Protein AF-A0A9W6DT93-F1 (afdb_monomer)

Foldseek 3Di:
DDPVVVVVLVVVLQVVLLVVQLVCCVVVVDGDDLVVSLVSNLVSVVVSVVVVLVVQVVCCVVPPDPVDDPDDFDDQPPVCPVQLVVLVSLLSSLVSNVVCVVPVPPDRSVRDPPVCVVVVVVVVVVVLCVLCVVVVVCCVPPPVNVVQAVQLVVGDRHRPSSVSVTHPVVSVSSSD

Radius of gyration: 18.71 Å; Cα contacts (8 Å, |Δi|>4): 116; chains: 1; bounding box: 47×32×55 Å

pLDDT: mean 91.04, std 5.12, range [65.06, 97.69]

Sequence (176 aa):
MPQWALNIWVLFYASIPLAINQAYISYMGHNLGPFALFNLYFFSFNATIIYQIHILRRLGHTYGFLDGDQHERDGIPDVGVRKVTASLYKTTGSRLVMAIYLSYYNQEPMAMNWTWLPLMIGLYGIVLDFWFYWYHRIMHDVSFLWKYHRTHHLTKHPNPLLAAYADHEQEFFDMV

Organism: NCBI:txid319629

Structure (mmCIF, N/CA/C/O backbone):
data_AF-A0A9W6DT93-F1
#
_entry.id   AF-A0A9W6DT93-F1
#
loop_
_atom_site.group_PDB
_atom_site.id
_atom_site.type_symbol
_atom_site.label_atom_id
_atom_site.label_alt_id
_atom_site.label_comp_id
_atom_site.label_asym_id
_atom_site.label_entity_id
_atom_site.label_seq_id
_atom_site.pdbx_PDB_ins_code
_atom_site.Cartn_x
_atom_site.Cartn_y
_atom_site.Cartn_z
_atom_site.occupancy
_atom_site.B_iso_or_equiv
_atom_site.auth_seq_id
_atom_site.auth_comp_id
_atom_site.auth_asym_id
_atom_site.auth_atom_id
_atom_site.pdbx_PDB_model_num
ATOM 1 N N . MET A 1 1 ? 14.644 -12.735 3.016 1.00 65.06 1 MET A N 1
ATOM 2 C CA . MET A 1 1 ? 13.890 -12.634 4.287 1.00 65.06 1 MET A CA 1
ATOM 3 C C . MET A 1 1 ? 12.694 -13.565 4.218 1.00 65.06 1 MET A C 1
ATOM 5 O O . MET A 1 1 ? 12.124 -13.668 3.139 1.00 65.06 1 MET A O 1
ATOM 9 N N . PRO A 1 2 ? 12.326 -14.261 5.302 1.00 86.31 2 PRO A N 1
ATOM 10 C CA . PRO A 1 2 ? 11.171 -15.149 5.276 1.00 86.31 2 PRO A CA 1
ATOM 11 C C . PRO A 1 2 ? 9.855 -14.350 5.292 1.00 86.31 2 PRO A C 1
ATOM 13 O O . PRO A 1 2 ? 9.761 -13.318 5.957 1.00 86.31 2 PRO A O 1
ATOM 16 N N . GLN A 1 3 ? 8.829 -14.841 4.588 1.00 85.44 3 GLN A N 1
ATOM 17 C CA . GLN A 1 3 ? 7.543 -14.147 4.399 1.00 85.44 3 GLN A CA 1
ATOM 18 C C . GLN A 1 3 ? 6.849 -13.773 5.719 1.00 85.44 3 GLN A C 1
ATOM 20 O O . GLN A 1 3 ? 6.254 -12.704 5.839 1.00 85.44 3 GLN A O 1
ATOM 25 N N . TRP A 1 4 ? 6.953 -14.627 6.739 1.00 88.50 4 TRP A N 1
ATOM 26 C CA . TRP A 1 4 ? 6.319 -14.390 8.037 1.00 88.50 4 TRP A CA 1
ATOM 27 C C . TRP A 1 4 ? 6.846 -13.123 8.729 1.00 88.50 4 TRP A C 1
ATOM 29 O O . TRP A 1 4 ? 6.069 -12.415 9.364 1.00 88.50 4 TRP A O 1
ATOM 39 N N . ALA A 1 5 ? 8.131 -12.787 8.560 1.00 90.62 5 ALA A N 1
ATOM 40 C CA . ALA A 1 5 ? 8.719 -11.587 9.154 1.00 90.62 5 ALA A CA 1
ATOM 41 C C . ALA A 1 5 ? 8.150 -10.304 8.521 1.00 90.62 5 ALA A C 1
ATOM 43 O O . ALA A 1 5 ? 7.915 -9.320 9.221 1.00 90.62 5 ALA A O 1
ATOM 44 N N . LEU A 1 6 ? 7.867 -10.332 7.213 1.00 90.44 6 LEU A N 1
ATOM 45 C CA . LEU A 1 6 ? 7.206 -9.230 6.506 1.00 90.44 6 LEU A CA 1
ATOM 46 C C . LEU A 1 6 ? 5.762 -9.055 6.986 1.00 90.44 6 LEU A C 1
ATOM 48 O O . LEU A 1 6 ? 5.337 -7.937 7.262 1.00 90.44 6 LEU A O 1
ATOM 52 N N . ASN A 1 7 ? 5.031 -10.158 7.156 1.00 90.94 7 ASN A N 1
ATOM 53 C CA . ASN A 1 7 ? 3.655 -10.109 7.648 1.00 90.94 7 ASN A CA 1
ATOM 54 C C . ASN A 1 7 ? 3.583 -9.570 9.086 1.00 90.94 7 ASN A C 1
ATOM 56 O O . ASN A 1 7 ? 2.722 -8.745 9.374 1.00 90.94 7 ASN A O 1
ATOM 60 N N . ILE A 1 8 ? 4.506 -9.962 9.974 1.00 93.50 8 ILE A N 1
ATOM 61 C CA . ILE A 1 8 ? 4.588 -9.394 11.332 1.00 93.50 8 ILE A CA 1
ATOM 62 C C . ILE A 1 8 ? 4.840 -7.888 11.280 1.00 93.50 8 ILE A C 1
ATOM 64 O O . ILE A 1 8 ? 4.193 -7.143 12.011 1.00 93.50 8 ILE A O 1
ATOM 68 N N . TRP A 1 9 ? 5.743 -7.432 10.408 1.00 94.81 9 TRP A N 1
ATOM 69 C CA . TRP A 1 9 ? 6.012 -6.006 10.235 1.00 94.81 9 TRP A CA 1
ATOM 70 C C . TRP A 1 9 ? 4.740 -5.248 9.825 1.00 94.81 9 TRP A C 1
ATOM 72 O O . TRP A 1 9 ? 4.394 -4.247 10.450 1.00 94.81 9 TRP A O 1
ATOM 82 N N . VAL A 1 10 ? 3.995 -5.765 8.842 1.00 93.44 10 VAL A N 1
ATOM 83 C CA . VAL A 1 10 ? 2.728 -5.163 8.393 1.00 93.44 10 VAL A CA 1
ATOM 84 C C . VAL A 1 10 ? 1.701 -5.129 9.525 1.00 93.44 10 VAL A C 1
ATOM 86 O O . VAL A 1 10 ? 1.134 -4.073 9.798 1.00 93.44 10 VAL A O 1
ATOM 89 N N . LEU A 1 11 ? 1.488 -6.253 10.216 1.00 93.44 11 LEU A N 1
ATOM 90 C CA . LEU A 1 11 ? 0.520 -6.351 11.313 1.00 93.44 11 LEU A CA 1
ATOM 91 C C . LEU A 1 11 ? 0.872 -5.423 12.481 1.00 93.44 11 LEU A C 1
ATOM 93 O O . LEU A 1 11 ? -0.020 -4.799 13.054 1.00 93.44 11 LEU A O 1
ATOM 97 N N . PHE A 1 12 ? 2.160 -5.282 12.802 1.00 96.44 12 PHE A N 1
ATOM 98 C CA . PHE A 1 12 ? 2.619 -4.380 13.852 1.00 96.44 12 PHE A CA 1
ATOM 99 C C . PHE A 1 12 ? 2.230 -2.931 13.538 1.00 96.44 12 PHE A C 1
ATOM 101 O O . PHE A 1 12 ? 1.508 -2.308 14.315 1.00 96.44 12 PHE A O 1
ATOM 108 N N . TYR A 1 13 ? 2.627 -2.405 12.376 1.00 96.81 13 TYR A N 1
ATOM 109 C CA . TYR A 1 13 ? 2.320 -1.015 12.025 1.00 96.81 13 TYR A CA 1
ATOM 110 C C . TYR A 1 13 ? 0.828 -0.775 11.768 1.00 96.81 13 TYR A C 1
ATOM 112 O O . TYR A 1 13 ? 0.326 0.294 12.109 1.00 96.81 13 TYR A O 1
ATOM 120 N N . ALA A 1 14 ? 0.098 -1.766 11.246 1.00 94.19 14 ALA A N 1
ATOM 121 C CA . ALA A 1 14 ? -1.353 -1.682 11.085 1.00 94.19 14 ALA A CA 1
ATOM 122 C C . ALA A 1 14 ? -2.100 -1.631 12.432 1.00 94.19 14 ALA A C 1
ATOM 124 O O . ALA A 1 14 ? -3.159 -1.011 12.523 1.00 94.19 14 ALA A O 1
ATOM 125 N N . SER A 1 15 ? -1.549 -2.238 13.490 1.00 95.56 15 SER A N 1
ATOM 126 C CA . SER A 1 15 ? -2.177 -2.240 14.818 1.00 95.56 15 SER A CA 1
ATOM 127 C C . SER A 1 15 ? -2.089 -0.898 15.553 1.00 95.56 15 SER A C 1
ATOM 129 O O . SER A 1 15 ? -2.936 -0.617 16.396 1.00 95.56 15 SER A O 1
ATOM 131 N N . ILE A 1 16 ? -1.129 -0.033 15.207 1.00 97.62 16 ILE A N 1
ATOM 132 C CA . ILE A 1 16 ? -0.934 1.276 15.854 1.00 97.62 16 ILE A CA 1
ATOM 133 C C . ILE A 1 16 ? -2.180 2.178 15.740 1.00 97.62 16 ILE A C 1
ATOM 135 O O . ILE A 1 16 ? -2.716 2.563 16.782 1.00 97.62 16 ILE A O 1
ATOM 139 N N . PRO A 1 17 ? -2.698 2.518 14.538 1.00 96.81 17 PRO A N 1
ATOM 140 C CA . PRO A 1 17 ? -3.895 3.354 14.433 1.00 96.81 17 PRO A CA 1
ATOM 141 C C . PRO A 1 17 ? -5.150 2.671 14.993 1.00 96.81 17 PRO A C 1
ATOM 143 O O . PRO A 1 17 ? -6.024 3.357 15.519 1.00 96.81 17 PRO A O 1
ATOM 146 N N . LEU A 1 18 ? -5.232 1.332 14.947 1.00 95.12 18 LEU A N 1
ATOM 147 C CA . LEU A 1 18 ? -6.316 0.575 15.587 1.00 95.12 18 LEU A CA 1
ATOM 148 C C . LEU A 1 18 ? -6.303 0.760 17.110 1.00 95.12 18 LEU A C 1
ATOM 150 O O . LEU A 1 18 ? -7.346 1.033 17.699 1.00 95.12 18 LEU A O 1
ATOM 154 N N . ALA A 1 19 ? -5.129 0.654 17.736 1.00 97.00 19 ALA A N 1
ATOM 155 C CA . ALA A 1 19 ? -4.961 0.834 19.173 1.00 97.00 19 ALA A CA 1
ATOM 156 C C . ALA A 1 19 ? -5.256 2.276 19.608 1.00 97.00 19 ALA A C 1
ATOM 158 O O . ALA A 1 19 ? -5.929 2.477 20.615 1.00 97.00 19 ALA A O 1
ATOM 159 N N . ILE A 1 20 ? -4.813 3.275 18.834 1.00 97.69 20 ILE A N 1
ATOM 160 C CA . ILE A 1 20 ? -5.116 4.693 19.096 1.00 97.69 20 ILE A CA 1
ATOM 161 C C . ILE A 1 20 ? -6.626 4.944 19.026 1.00 97.69 20 ILE A C 1
ATOM 163 O O . ILE A 1 20 ? -7.190 5.543 19.940 1.00 97.69 20 ILE A O 1
ATOM 167 N N . ASN A 1 21 ? -7.286 4.462 17.969 1.00 96.25 21 ASN A N 1
ATOM 168 C CA . ASN A 1 21 ? -8.731 4.603 17.811 1.00 96.25 21 ASN A CA 1
ATOM 169 C C . ASN A 1 21 ? -9.492 3.918 18.961 1.00 96.25 21 ASN A C 1
ATOM 171 O O . ASN A 1 21 ? -10.365 4.516 19.583 1.00 96.25 21 ASN A O 1
ATOM 175 N N . GLN A 1 22 ? -9.107 2.689 19.312 1.00 96.31 22 GLN A N 1
ATOM 176 C CA . GLN A 1 22 ? -9.727 1.979 20.426 1.00 96.31 22 GLN A CA 1
ATOM 177 C C . GLN A 1 22 ? -9.521 2.696 21.763 1.00 96.31 22 GLN A C 1
ATOM 179 O O . GLN A 1 22 ? -10.457 2.796 22.548 1.00 96.31 22 GLN A O 1
ATOM 184 N N . ALA A 1 23 ? -8.315 3.197 22.034 1.00 97.06 23 ALA A N 1
ATOM 185 C CA . ALA A 1 23 ? -8.033 3.940 23.256 1.00 97.06 23 ALA A CA 1
ATOM 186 C C . ALA A 1 23 ? -8.899 5.205 23.354 1.00 97.06 23 ALA A C 1
ATOM 188 O O . ALA A 1 23 ? -9.406 5.513 24.432 1.00 97.06 23 ALA A O 1
ATOM 189 N N . TYR A 1 24 ? -9.118 5.896 22.230 1.00 97.00 24 TYR A N 1
ATOM 190 C CA . TYR A 1 24 ? -10.030 7.036 22.159 1.00 97.00 24 TYR A CA 1
ATOM 191 C C . TYR A 1 24 ? -11.466 6.634 22.507 1.00 97.00 24 TYR A C 1
ATOM 193 O O . TYR A 1 24 ? -12.069 7.259 23.376 1.00 97.00 24 TYR A O 1
ATOM 201 N N . ILE A 1 25 ? -11.991 5.571 21.887 1.00 95.56 25 ILE A N 1
ATOM 202 C CA . ILE A 1 25 ? -13.342 5.058 22.162 1.00 95.56 25 ILE A CA 1
ATOM 203 C C . ILE A 1 25 ? -13.494 4.691 23.639 1.00 95.56 25 ILE A C 1
ATOM 205 O O . ILE A 1 25 ? -14.438 5.132 24.289 1.00 95.56 25 ILE A O 1
ATOM 209 N N . SER A 1 26 ? -12.541 3.937 24.191 1.00 95.88 26 SER A N 1
ATOM 210 C CA . SER A 1 26 ? -12.570 3.509 25.592 1.00 95.88 26 SER A CA 1
ATOM 211 C C . SER A 1 26 ? -12.529 4.685 26.575 1.00 95.88 26 SER A C 1
ATOM 213 O O . SER A 1 26 ? -13.056 4.570 27.678 1.00 95.88 26 SER A O 1
ATOM 215 N N . TYR A 1 27 ? -11.904 5.804 26.196 1.00 97.19 27 TYR A N 1
ATOM 216 C CA . TYR A 1 27 ? -11.809 7.001 27.033 1.00 97.19 27 TYR A CA 1
ATOM 217 C C . TYR A 1 27 ? -13.018 7.938 26.887 1.00 97.19 27 TYR A C 1
ATOM 219 O O . TYR A 1 27 ? -13.509 8.458 27.885 1.00 97.19 27 TYR A O 1
ATOM 227 N N . MET A 1 28 ? -13.508 8.155 25.662 1.00 96.38 28 MET A N 1
ATOM 228 C CA . MET A 1 28 ? -14.585 9.114 25.368 1.00 96.38 28 MET A CA 1
ATOM 229 C C . MET A 1 28 ? -15.988 8.494 25.394 1.00 96.38 28 MET A C 1
ATOM 231 O O . MET A 1 28 ? -16.979 9.218 25.467 1.00 96.38 28 MET A O 1
ATOM 235 N N . GLY A 1 29 ? -16.098 7.165 25.306 1.00 93.94 29 GLY A N 1
ATOM 236 C CA . GLY A 1 29 ? -17.373 6.445 25.227 1.00 93.94 29 GLY A CA 1
ATOM 237 C C . GLY A 1 29 ? -18.076 6.546 23.868 1.00 93.94 29 GLY A C 1
ATOM 238 O O . GLY A 1 29 ? -19.225 6.130 23.743 1.00 93.94 29 GLY A O 1
ATOM 239 N N . HIS A 1 30 ? -17.416 7.107 22.851 1.00 92.69 30 HIS A N 1
ATOM 240 C CA . HIS A 1 30 ? -17.915 7.179 21.480 1.00 92.69 30 HIS A CA 1
ATOM 241 C C . HIS A 1 30 ? -16.760 7.166 20.470 1.0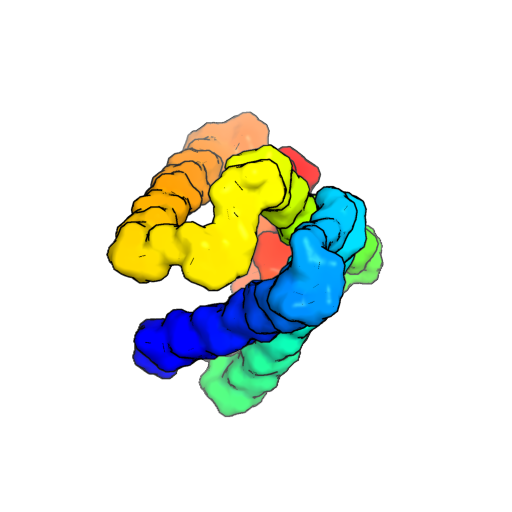0 92.69 30 HIS A C 1
ATOM 243 O O . HIS A 1 30 ? -15.619 7.502 20.791 1.00 92.69 30 HIS A O 1
ATOM 249 N N . ASN A 1 31 ? -17.064 6.815 19.221 1.00 93.69 31 ASN A N 1
ATOM 250 C CA . ASN A 1 31 ? -16.085 6.800 18.136 1.00 93.69 31 ASN A CA 1
ATOM 251 C C . ASN A 1 31 ? -15.765 8.219 17.625 1.00 93.69 31 ASN A C 1
ATOM 253 O O . ASN A 1 31 ? -16.552 9.159 17.795 1.00 93.69 31 ASN A O 1
ATOM 257 N N . LEU A 1 32 ? -14.599 8.372 16.993 1.00 93.44 32 LEU A N 1
ATOM 258 C CA . LEU A 1 32 ? -14.250 9.552 16.207 1.00 93.44 32 LEU A CA 1
ATOM 259 C C . LEU A 1 32 ? -15.240 9.708 15.052 1.00 93.44 32 LEU A C 1
ATOM 261 O O . LEU A 1 32 ? -15.609 8.721 14.426 1.00 93.44 32 LEU A O 1
ATOM 265 N N . GLY A 1 33 ? -15.597 10.949 14.710 1.00 93.81 33 GLY A N 1
ATOM 266 C CA . GLY A 1 33 ? -16.365 11.225 13.492 1.00 93.81 33 GLY A CA 1
ATOM 267 C C . GLY A 1 33 ? -15.657 10.692 12.230 1.00 93.81 33 GLY A C 1
ATOM 268 O O . GLY A 1 33 ? -14.422 10.628 12.222 1.00 93.81 33 GLY A O 1
ATOM 269 N N . PRO A 1 34 ? -16.376 10.392 11.126 1.00 92.50 34 PRO A N 1
ATOM 270 C CA . PRO A 1 34 ? -15.794 9.729 9.950 1.00 92.50 34 PRO A CA 1
ATOM 271 C C . PRO A 1 34 ? -14.593 10.475 9.363 1.00 92.50 34 PRO A C 1
ATOM 273 O O . PRO A 1 34 ? -13.617 9.865 8.935 1.00 92.50 34 PRO A O 1
ATOM 276 N N . PHE A 1 35 ? -14.636 11.810 9.388 1.00 94.38 35 PHE A N 1
ATOM 277 C CA . PHE A 1 35 ? -13.549 12.656 8.906 1.00 94.38 35 PHE A CA 1
A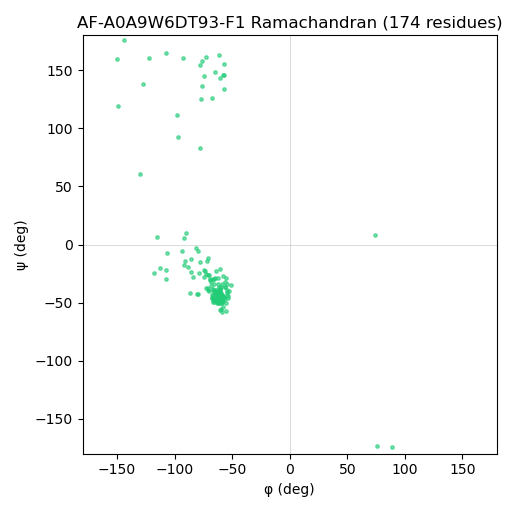TOM 278 C C . PHE A 1 35 ? -12.286 12.551 9.773 1.00 94.38 35 PHE A C 1
ATOM 280 O O . PHE A 1 35 ? -11.182 12.412 9.248 1.00 94.38 35 PHE A O 1
ATOM 287 N N . ALA A 1 36 ? -12.425 12.600 11.100 1.00 95.56 36 ALA A N 1
ATOM 288 C CA . ALA A 1 36 ? -11.288 12.471 12.011 1.00 95.56 36 ALA A CA 1
ATOM 289 C C . ALA A 1 36 ? -10.693 11.058 11.945 1.00 95.56 36 ALA A C 1
ATOM 291 O O . ALA A 1 36 ? -9.473 10.901 11.901 1.00 95.56 36 ALA A O 1
ATOM 292 N N . LEU A 1 37 ? -11.560 10.048 11.844 1.00 95.25 37 LEU A N 1
ATOM 293 C CA . LEU A 1 37 ? -11.165 8.659 11.667 1.00 95.25 37 LEU A CA 1
ATOM 294 C C . LEU A 1 37 ? -10.381 8.458 10.362 1.00 95.25 37 LEU A C 1
ATOM 296 O O . LEU A 1 37 ? -9.305 7.864 10.374 1.00 95.25 37 LEU A O 1
ATOM 300 N N . PHE A 1 38 ? -10.874 9.018 9.253 1.00 95.62 38 PHE A N 1
ATOM 301 C CA . PHE A 1 38 ? -10.172 9.001 7.971 1.00 95.62 38 PHE A CA 1
ATOM 302 C C . PHE A 1 38 ? -8.774 9.592 8.085 1.00 95.62 38 PHE A C 1
ATOM 304 O O . PHE A 1 38 ? -7.817 8.934 7.693 1.00 95.62 38 PHE A O 1
ATOM 311 N N . ASN A 1 39 ? -8.635 10.785 8.663 1.00 96.19 39 ASN A N 1
ATOM 312 C CA . ASN A 1 39 ? -7.326 11.417 8.803 1.00 96.19 39 ASN A CA 1
ATOM 313 C C . ASN A 1 39 ? -6.375 10.578 9.671 1.00 96.19 39 ASN A C 1
ATOM 315 O O . ASN A 1 39 ? -5.217 10.409 9.294 1.00 96.19 39 ASN A O 1
ATOM 319 N N . LEU A 1 40 ? -6.857 9.997 10.778 1.00 96.31 40 LEU A N 1
ATOM 320 C CA . LEU A 1 40 ? -6.055 9.106 11.622 1.00 96.31 40 LEU A CA 1
ATOM 321 C C . LEU A 1 40 ? -5.472 7.941 10.808 1.00 96.31 40 LEU A C 1
ATOM 323 O O . LEU A 1 40 ? -4.252 7.791 10.740 1.00 96.31 40 LEU A O 1
ATOM 327 N N . TYR A 1 41 ? -6.321 7.146 10.148 1.00 96.19 41 TYR A N 1
ATOM 328 C CA . TYR A 1 41 ? -5.843 6.001 9.368 1.00 96.19 41 TYR A CA 1
ATOM 329 C C . TYR A 1 41 ? -5.023 6.427 8.150 1.00 96.19 41 TYR A C 1
ATOM 331 O O . TYR A 1 41 ? -4.009 5.799 7.853 1.00 96.19 41 TYR A O 1
ATOM 339 N N . PHE A 1 42 ? -5.415 7.504 7.470 1.00 95.94 42 PHE A N 1
ATOM 340 C CA . PHE A 1 42 ? -4.738 8.003 6.277 1.00 95.94 42 PHE A CA 1
ATOM 341 C C . PHE A 1 42 ? -3.305 8.441 6.566 1.00 95.94 42 PHE A C 1
ATOM 343 O O . PHE A 1 42 ? -2.378 8.005 5.878 1.00 95.94 42 PHE A O 1
ATOM 350 N N . PHE A 1 43 ? -3.096 9.256 7.601 1.00 95.88 43 PHE A N 1
ATOM 351 C CA . PHE A 1 43 ? -1.755 9.708 7.959 1.00 95.88 43 PHE A CA 1
ATOM 352 C C . PHE A 1 43 ? -0.907 8.581 8.546 1.00 95.88 43 PHE A C 1
ATOM 354 O O . PHE A 1 43 ? 0.267 8.478 8.192 1.00 95.88 43 PHE A O 1
ATOM 361 N N . SER A 1 44 ? -1.479 7.695 9.372 1.00 96.94 44 SER A N 1
ATOM 362 C CA . SER A 1 44 ? -0.749 6.524 9.871 1.00 96.94 44 SER A CA 1
ATOM 363 C C . SER A 1 44 ? -0.302 5.602 8.733 1.00 96.94 44 SER A C 1
ATOM 365 O O . SER A 1 44 ? 0.866 5.229 8.679 1.00 96.94 44 SER A O 1
ATOM 367 N N . PHE A 1 45 ? -1.189 5.293 7.784 1.00 95.31 45 PHE A N 1
ATOM 368 C CA . PHE A 1 45 ? -0.878 4.428 6.647 1.00 95.31 45 PHE A CA 1
ATOM 369 C C . PHE A 1 45 ? 0.205 5.027 5.740 1.00 95.31 45 PHE A C 1
ATOM 371 O O . PHE A 1 45 ? 1.176 4.349 5.400 1.00 95.31 45 PHE A O 1
ATOM 378 N N . ASN A 1 46 ? 0.093 6.316 5.401 1.00 94.00 46 ASN A N 1
ATOM 379 C CA . ASN A 1 46 ? 1.102 7.000 4.589 1.00 94.00 46 ASN A CA 1
ATOM 380 C C . ASN A 1 46 ? 2.455 7.093 5.309 1.00 94.00 46 ASN A C 1
ATOM 382 O O . ASN A 1 46 ? 3.491 6.872 4.682 1.00 94.00 46 ASN A O 1
ATOM 386 N N . ALA A 1 47 ? 2.472 7.340 6.624 1.00 95.31 47 ALA A N 1
ATOM 387 C CA . ALA A 1 47 ? 3.705 7.317 7.409 1.00 95.31 47 ALA A CA 1
ATOM 388 C C . ALA A 1 47 ? 4.373 5.930 7.380 1.00 95.31 47 ALA A C 1
ATOM 390 O O . ALA A 1 47 ? 5.585 5.834 7.170 1.00 95.31 47 ALA A O 1
ATOM 391 N N . THR A 1 48 ? 3.591 4.854 7.516 1.00 95.75 48 THR A N 1
ATOM 392 C CA . THR A 1 48 ? 4.085 3.475 7.406 1.00 95.75 48 THR A CA 1
ATOM 393 C C . THR A 1 48 ? 4.651 3.176 6.018 1.00 95.75 48 THR A C 1
ATOM 395 O O . THR A 1 48 ? 5.738 2.608 5.932 1.00 95.75 48 THR A O 1
ATOM 398 N N . ILE A 1 49 ? 3.984 3.594 4.935 1.00 92.69 49 ILE A N 1
ATOM 399 C CA . ILE A 1 49 ? 4.490 3.422 3.561 1.00 92.69 49 ILE A CA 1
ATOM 400 C C . ILE A 1 49 ? 5.795 4.188 3.345 1.00 92.69 49 ILE A C 1
A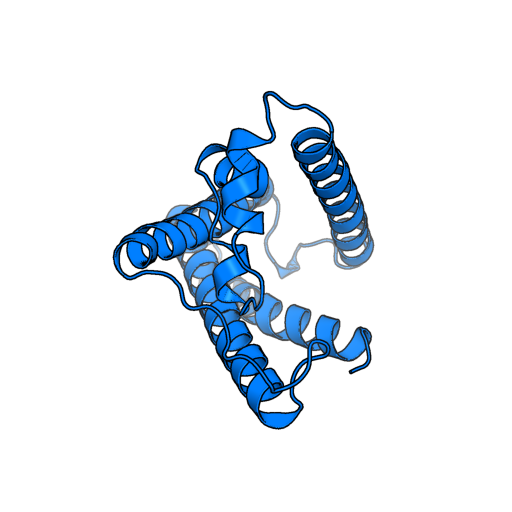TOM 402 O O . ILE A 1 49 ? 6.759 3.627 2.827 1.00 92.69 49 ILE A O 1
ATOM 406 N N . ILE A 1 50 ? 5.867 5.452 3.768 1.00 93.12 50 ILE A N 1
ATOM 407 C CA . ILE A 1 50 ? 7.090 6.258 3.647 1.00 93.12 50 ILE A CA 1
ATOM 408 C C . ILE A 1 50 ? 8.239 5.582 4.403 1.00 93.12 50 ILE A C 1
ATOM 410 O O . ILE A 1 50 ? 9.353 5.463 3.888 1.00 93.12 50 ILE A O 1
ATOM 414 N N . TYR A 1 51 ? 7.971 5.086 5.611 1.00 95.62 51 TYR A N 1
ATOM 415 C CA . TYR A 1 51 ? 8.953 4.337 6.384 1.00 95.62 51 TYR A CA 1
ATOM 416 C C . TYR A 1 51 ? 9.380 3.036 5.680 1.00 95.62 51 TYR A C 1
ATOM 418 O O . TYR A 1 51 ? 10.576 2.739 5.611 1.00 95.62 51 TYR A O 1
ATOM 426 N N . GLN A 1 52 ? 8.437 2.306 5.079 1.00 93.75 52 GLN A N 1
ATOM 427 C CA . GLN A 1 52 ? 8.714 1.110 4.283 1.00 93.75 52 GLN A CA 1
ATOM 428 C C . GLN A 1 52 ? 9.629 1.415 3.095 1.00 93.75 52 GLN A C 1
ATOM 430 O O . GLN A 1 52 ? 10.604 0.701 2.876 1.00 93.75 52 GLN A O 1
ATOM 435 N N . ILE A 1 53 ? 9.356 2.492 2.354 1.00 92.81 53 ILE A N 1
ATOM 436 C CA . ILE A 1 53 ? 10.160 2.913 1.201 1.00 92.81 53 ILE A CA 1
ATOM 437 C C . ILE A 1 53 ? 11.596 3.219 1.633 1.00 92.81 53 ILE A C 1
ATOM 439 O O . ILE A 1 53 ? 12.537 2.785 0.968 1.00 92.81 53 ILE A O 1
ATOM 443 N N . HIS A 1 54 ? 11.793 3.894 2.770 1.00 94.62 54 HIS A N 1
ATOM 444 C CA . HIS A 1 54 ? 13.134 4.126 3.314 1.00 94.62 54 HIS A CA 1
ATOM 445 C C . HIS A 1 54 ? 13.855 2.821 3.675 1.00 94.62 54 HIS A C 1
ATOM 447 O O . HIS A 1 54 ? 15.044 2.679 3.381 1.00 94.62 54 HIS A O 1
ATOM 453 N N . ILE A 1 55 ? 13.150 1.854 4.276 1.00 94.06 55 ILE A N 1
ATOM 454 C CA . ILE A 1 55 ? 13.713 0.530 4.568 1.00 94.06 55 ILE A CA 1
ATOM 455 C C . ILE A 1 55 ? 14.108 -0.177 3.271 1.00 94.06 55 ILE A C 1
ATOM 457 O O . ILE A 1 55 ? 15.243 -0.633 3.164 1.00 94.06 55 ILE A O 1
ATOM 461 N N . LEU A 1 56 ? 13.211 -0.247 2.285 1.00 92.44 56 LEU A N 1
ATOM 462 C CA . LEU A 1 56 ? 13.458 -0.914 1.006 1.00 92.44 56 LEU A CA 1
ATOM 463 C C . LEU A 1 56 ? 14.629 -0.277 0.258 1.00 92.44 56 LEU A C 1
ATOM 465 O O . LEU A 1 56 ? 15.500 -0.991 -0.231 1.00 92.44 56 LEU A O 1
ATOM 469 N N . ARG A 1 57 ? 14.704 1.058 0.239 1.00 91.75 57 ARG A N 1
ATOM 470 C CA . ARG A 1 57 ? 15.834 1.791 -0.338 1.00 91.75 57 ARG A CA 1
ATOM 471 C C . ARG A 1 57 ? 17.145 1.421 0.352 1.00 91.75 57 ARG A C 1
ATOM 473 O O . ARG A 1 57 ? 18.115 1.095 -0.324 1.00 91.75 57 ARG A O 1
ATOM 480 N N . ARG A 1 58 ? 17.180 1.428 1.690 1.00 93.56 58 ARG A N 1
ATOM 481 C CA . ARG A 1 58 ? 18.372 1.035 2.457 1.00 93.56 58 ARG A CA 1
ATOM 482 C C . ARG A 1 58 ? 18.777 -0.407 2.159 1.00 93.56 58 ARG A C 1
ATOM 484 O O . ARG A 1 58 ? 19.948 -0.651 1.903 1.00 93.56 58 ARG A O 1
ATOM 491 N N . LEU A 1 59 ? 17.824 -1.340 2.164 1.00 91.88 59 LEU A N 1
ATOM 492 C CA . LEU A 1 59 ? 18.081 -2.751 1.868 1.00 91.88 59 LEU A CA 1
ATOM 493 C C . LEU A 1 59 ? 18.633 -2.939 0.452 1.00 91.88 59 LEU A C 1
ATOM 495 O O . LEU A 1 59 ? 19.603 -3.672 0.297 1.00 91.88 59 LEU A O 1
ATOM 499 N N . GLY A 1 60 ? 18.083 -2.240 -0.545 1.00 90.19 60 GLY A N 1
ATOM 500 C CA . GLY A 1 60 ? 18.610 -2.253 -1.912 1.00 90.19 60 GLY A CA 1
ATOM 501 C C . GLY A 1 60 ? 20.052 -1.746 -1.989 1.00 90.19 60 GLY A C 1
ATOM 502 O O . GLY A 1 60 ? 20.886 -2.369 -2.633 1.00 90.19 60 GLY A O 1
ATOM 503 N N . HIS A 1 61 ? 20.393 -0.678 -1.260 1.00 88.81 61 HIS A N 1
ATOM 504 C CA . HIS A 1 61 ? 21.779 -0.197 -1.184 1.00 88.81 61 HIS A CA 1
ATOM 505 C C . HIS A 1 61 ? 22.719 -1.136 -0.407 1.00 88.81 61 HIS A C 1
ATOM 507 O O . HIS A 1 61 ? 23.909 -1.166 -0.693 1.00 88.81 61 HIS A O 1
ATOM 513 N N . THR A 1 62 ? 22.221 -1.878 0.589 1.00 92.06 62 THR A N 1
ATOM 514 C CA . THR A 1 62 ? 23.039 -2.798 1.400 1.00 92.06 62 THR A CA 1
ATOM 515 C C . THR A 1 62 ? 23.282 -4.139 0.711 1.00 92.06 62 THR A C 1
ATOM 517 O O . THR A 1 62 ? 24.389 -4.662 0.776 1.00 92.06 62 THR A O 1
ATOM 520 N N . TYR A 1 63 ? 22.251 -4.712 0.091 1.00 90.50 63 TYR A N 1
ATOM 521 C CA . TYR A 1 63 ? 22.283 -6.073 -0.452 1.00 90.50 63 TYR A CA 1
ATOM 522 C C . TYR A 1 63 ? 22.359 -6.124 -1.982 1.00 90.50 63 TYR A C 1
ATOM 524 O O . TYR A 1 63 ? 22.545 -7.205 -2.535 1.00 90.50 63 TYR A O 1
ATOM 532 N N . GLY A 1 64 ? 22.235 -4.984 -2.663 1.00 89.94 64 GLY A N 1
ATOM 533 C CA . GLY A 1 64 ? 22.205 -4.916 -4.120 1.00 89.94 64 GLY A CA 1
ATOM 534 C C . GLY A 1 64 ? 20.872 -5.374 -4.719 1.00 89.94 64 GLY A C 1
ATOM 535 O O . GLY A 1 64 ? 19.889 -5.625 -4.016 1.00 89.94 64 GLY A O 1
ATOM 536 N N . PHE A 1 65 ? 20.847 -5.463 -6.048 1.00 89.44 65 PHE A N 1
ATOM 537 C CA . PHE A 1 65 ? 19.684 -5.856 -6.842 1.00 89.44 65 PHE A CA 1
ATOM 538 C C . PHE A 1 65 ? 20.008 -7.082 -7.704 1.00 89.44 65 PHE A C 1
ATOM 540 O O . PHE A 1 65 ? 21.170 -7.396 -7.955 1.00 89.44 65 PHE A O 1
ATOM 547 N N . LEU A 1 66 ? 18.971 -7.789 -8.158 1.00 88.94 66 LEU A N 1
ATOM 548 C CA . LEU A 1 66 ? 19.133 -9.018 -8.944 1.00 88.94 66 LEU A CA 1
ATOM 549 C C . LEU A 1 66 ? 19.501 -8.760 -10.415 1.00 88.94 66 LEU A C 1
ATOM 551 O O . LEU A 1 66 ? 19.937 -9.683 -11.094 1.00 88.94 66 LEU A O 1
ATOM 555 N N . ASP A 1 67 ? 19.339 -7.528 -10.903 1.00 88.69 67 ASP A N 1
ATOM 556 C CA . ASP A 1 67 ? 19.696 -7.092 -12.259 1.00 88.69 67 ASP A CA 1
ATOM 557 C C . ASP A 1 67 ? 21.142 -6.563 -12.376 1.00 88.69 67 ASP A C 1
ATOM 559 O O . ASP A 1 67 ? 21.528 -6.043 -13.423 1.00 88.69 67 ASP A O 1
ATOM 563 N N . GLY A 1 68 ? 21.956 -6.742 -11.328 1.00 82.88 68 GLY A N 1
ATOM 564 C CA . GLY A 1 68 ? 23.367 -6.352 -11.283 1.00 82.88 68 GLY A CA 1
ATOM 565 C C . GLY A 1 68 ? 23.604 -4.919 -10.795 1.00 82.88 68 GLY A C 1
ATOM 566 O O . GLY A 1 68 ? 22.689 -4.226 -10.356 1.00 82.88 68 GLY A O 1
ATOM 567 N N . ASP A 1 69 ? 24.863 -4.484 -10.852 1.00 81.94 69 ASP A N 1
ATOM 568 C CA . ASP A 1 69 ? 25.354 -3.196 -10.336 1.00 81.94 69 ASP A CA 1
ATOM 569 C C . ASP A 1 69 ? 25.873 -2.248 -11.433 1.00 81.94 69 ASP A C 1
ATOM 571 O O . ASP A 1 69 ? 26.402 -1.179 -11.142 1.00 81.94 69 ASP A O 1
ATOM 575 N N . GLN A 1 70 ? 25.701 -2.626 -12.702 1.00 84.50 70 GLN A N 1
ATOM 576 C CA . GLN A 1 70 ? 26.229 -1.881 -13.851 1.00 84.50 70 GLN A CA 1
ATOM 577 C C . GLN A 1 70 ? 25.452 -0.594 -14.161 1.00 84.50 70 GLN A C 1
ATOM 579 O O . GLN A 1 70 ? 25.98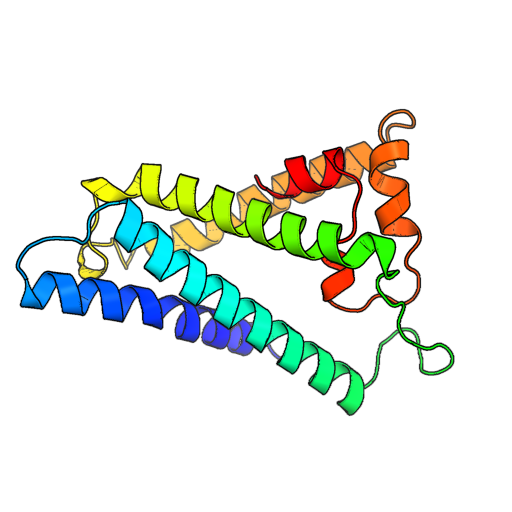7 0.301 -14.809 1.00 84.50 70 GLN A O 1
ATOM 584 N N . HIS A 1 71 ? 24.195 -0.500 -13.720 1.00 85.62 71 HIS A N 1
ATOM 585 C CA . HIS A 1 71 ? 23.313 0.629 -14.008 1.00 85.62 71 HIS A CA 1
ATOM 586 C C . HIS A 1 71 ? 22.718 1.201 -12.724 1.00 85.62 71 HIS A C 1
ATOM 588 O O . HIS A 1 71 ? 22.259 0.462 -11.844 1.00 85.62 71 HIS A O 1
ATOM 594 N N . GLU A 1 72 ? 22.663 2.531 -12.649 1.00 88.56 72 GLU A N 1
ATOM 595 C CA . GLU A 1 72 ? 21.957 3.228 -11.578 1.00 88.56 72 GLU A CA 1
ATOM 596 C C . GLU A 1 72 ? 20.456 2.897 -11.581 1.00 88.56 72 GLU A C 1
ATOM 598 O O . GLU A 1 72 ? 19.903 2.361 -12.543 1.00 88.56 72 GLU A O 1
ATOM 603 N N . ARG A 1 73 ? 19.780 3.185 -10.463 1.00 90.94 73 ARG A N 1
ATOM 604 C CA . ARG A 1 73 ? 18.320 3.070 -10.392 1.00 90.94 73 ARG A CA 1
ATOM 605 C C . ARG A 1 73 ? 17.665 4.232 -11.108 1.00 90.94 73 ARG A C 1
ATOM 607 O O . ARG A 1 73 ? 18.030 5.383 -10.888 1.00 90.94 73 ARG A O 1
ATOM 614 N N . ASP A 1 74 ? 16.643 3.910 -11.885 1.00 91.12 74 ASP A N 1
ATOM 615 C CA . ASP A 1 74 ? 15.810 4.893 -12.552 1.00 91.12 74 ASP A CA 1
ATOM 616 C C . ASP A 1 74 ? 15.216 5.843 -11.508 1.00 91.12 74 ASP A C 1
ATOM 618 O O . ASP A 1 74 ? 14.726 5.424 -10.452 1.00 91.12 74 ASP A O 1
ATOM 622 N N . GLY A 1 75 ? 15.284 7.138 -11.802 1.00 87.56 75 GLY A N 1
ATOM 623 C CA . GLY A 1 75 ? 14.647 8.190 -11.023 1.00 87.56 75 GLY A CA 1
ATOM 624 C C . GLY A 1 75 ? 13.263 8.529 -11.567 1.00 87.56 75 GLY A C 1
ATOM 625 O O . GLY A 1 75 ? 12.945 8.271 -12.726 1.00 87.56 75 GLY A O 1
ATOM 626 N N . ILE A 1 76 ? 12.437 9.158 -10.733 1.00 86.94 76 ILE A N 1
ATOM 627 C CA . ILE A 1 76 ? 11.228 9.824 -11.222 1.00 86.94 76 ILE A CA 1
ATOM 628 C C . ILE A 1 76 ? 11.675 11.145 -11.861 1.00 86.94 76 ILE A C 1
ATOM 630 O O . ILE A 1 76 ? 12.327 11.929 -11.170 1.00 86.94 76 ILE A O 1
ATOM 634 N N . PRO A 1 77 ? 11.335 11.428 -13.132 1.00 87.31 77 PRO A N 1
ATOM 635 C CA . PRO A 1 77 ? 11.623 12.727 -13.736 1.00 87.31 77 PRO A CA 1
ATOM 636 C C . PRO A 1 77 ? 10.983 13.858 -12.921 1.00 87.31 77 PRO A C 1
ATOM 638 O O . PRO A 1 77 ? 9.870 13.680 -12.428 1.00 87.31 77 PRO A O 1
ATOM 641 N N . ASP A 1 78 ? 11.605 15.037 -12.839 1.00 86.62 78 ASP A N 1
ATOM 642 C CA . ASP A 1 78 ? 11.100 16.159 -12.020 1.00 86.62 78 ASP A CA 1
ATOM 643 C C . ASP A 1 78 ? 9.631 16.508 -12.317 1.00 86.62 78 ASP A C 1
ATOM 645 O O . ASP A 1 78 ? 8.816 16.718 -11.416 1.00 86.62 78 ASP A O 1
ATOM 649 N N . VAL A 1 79 ? 9.252 16.468 -13.597 1.00 86.38 79 VAL A N 1
ATOM 650 C CA . VAL A 1 79 ? 7.872 16.693 -14.063 1.00 86.38 79 VAL A CA 1
ATOM 651 C C . VAL A 1 79 ? 6.873 15.637 -13.560 1.00 86.38 79 VAL A C 1
ATOM 653 O O . VAL A 1 79 ? 5.669 15.890 -13.499 1.00 86.38 79 VAL A O 1
ATOM 656 N N . GLY A 1 80 ? 7.360 14.451 -13.195 1.00 84.06 80 GLY A N 1
ATOM 657 C CA . GLY A 1 80 ? 6.598 13.304 -12.710 1.00 84.06 80 GLY A CA 1
ATOM 658 C C . GLY A 1 80 ? 6.419 13.255 -11.193 1.00 84.06 80 GLY A C 1
ATOM 659 O O . GLY A 1 80 ? 5.547 12.527 -10.724 1.00 84.06 80 GLY A O 1
ATOM 660 N N . VAL A 1 81 ? 7.163 14.045 -10.411 1.00 87.38 81 VAL A N 1
ATOM 661 C CA . VAL A 1 81 ? 7.115 13.992 -8.935 1.00 87.38 81 VAL A CA 1
ATOM 662 C C . VAL A 1 81 ? 5.708 14.279 -8.411 1.00 87.38 81 VAL A C 1
ATOM 664 O O . VAL A 1 81 ? 5.162 13.505 -7.626 1.00 87.38 81 VAL A O 1
ATOM 667 N N . ARG A 1 82 ? 5.066 15.347 -8.904 1.00 88.25 82 ARG A N 1
ATOM 668 C CA . ARG A 1 82 ? 3.687 15.690 -8.513 1.00 88.25 82 ARG A CA 1
ATOM 669 C C . ARG A 1 82 ? 2.702 14.568 -8.844 1.00 88.25 82 ARG A C 1
ATOM 671 O O . ARG A 1 82 ? 1.763 14.348 -8.085 1.00 88.25 82 ARG A O 1
ATOM 678 N N . LYS A 1 83 ? 2.914 13.874 -9.966 1.00 87.31 83 LYS A N 1
ATOM 679 C CA . LYS A 1 83 ? 2.069 12.760 -10.408 1.00 87.31 83 LYS A CA 1
ATOM 680 C C . LYS A 1 83 ? 2.176 11.587 -9.440 1.00 87.31 83 LYS A C 1
ATOM 682 O O . LYS A 1 83 ? 1.153 11.135 -8.945 1.00 87.31 83 LYS A O 1
ATOM 687 N N . VAL A 1 84 ? 3.398 11.177 -9.099 1.00 86.50 84 VAL A N 1
ATOM 688 C CA . VAL A 1 84 ? 3.639 10.080 -8.151 1.00 86.50 84 VAL A CA 1
ATOM 689 C C . VAL A 1 84 ? 3.044 10.397 -6.782 1.00 86.50 84 VAL A C 1
ATOM 691 O O . VAL A 1 84 ? 2.312 9.579 -6.231 1.00 86.50 84 VAL A O 1
ATOM 694 N N . THR A 1 85 ? 3.268 11.604 -6.258 1.00 86.88 85 THR A N 1
ATOM 695 C CA . THR A 1 85 ? 2.674 12.014 -4.977 1.00 86.88 85 THR A CA 1
ATOM 696 C C . THR A 1 85 ? 1.146 11.991 -5.034 1.00 86.88 85 THR A C 1
ATOM 698 O O . THR A 1 85 ? 0.507 11.440 -4.141 1.00 86.88 85 THR A O 1
ATOM 701 N N . ALA A 1 86 ? 0.537 12.535 -6.092 1.00 88.12 86 ALA A N 1
ATOM 702 C CA . ALA A 1 86 ? -0.915 12.508 -6.250 1.00 88.12 86 ALA A CA 1
ATOM 703 C C . ALA A 1 86 ? -1.455 11.075 -6.383 1.00 88.12 86 ALA A C 1
ATOM 705 O O . ALA A 1 86 ? -2.486 10.762 -5.795 1.00 88.12 86 ALA A O 1
ATOM 706 N N . SER A 1 87 ? -0.764 10.206 -7.122 1.00 86.44 87 SER A N 1
ATOM 707 C CA . SER A 1 87 ? -1.105 8.789 -7.283 1.00 86.44 87 SER A CA 1
ATOM 708 C C . SER A 1 87 ? -1.134 8.072 -5.931 1.00 86.44 87 SER A C 1
ATOM 710 O O . SER A 1 87 ? -2.162 7.510 -5.560 1.00 86.44 87 SER A O 1
ATOM 712 N N . LEU A 1 88 ? -0.080 8.222 -5.119 1.00 85.06 88 LEU A N 1
ATOM 713 C CA . LEU A 1 88 ? -0.022 7.662 -3.765 1.00 85.06 88 LEU A CA 1
ATOM 714 C C . LEU A 1 88 ? -1.198 8.131 -2.897 1.00 85.06 88 LEU A C 1
ATOM 716 O O . LEU A 1 88 ? -1.869 7.315 -2.265 1.00 85.06 88 LEU A O 1
ATOM 720 N N . TYR A 1 89 ? -1.503 9.430 -2.894 1.00 88.88 89 TYR A N 1
ATOM 721 C CA . TYR A 1 89 ? -2.627 9.961 -2.115 1.00 88.88 89 TYR A CA 1
ATOM 722 C C . TYR A 1 89 ? -3.979 9.437 -2.611 1.00 88.88 89 TYR A C 1
ATOM 724 O O . TYR A 1 89 ? -4.824 9.073 -1.795 1.00 88.88 89 TYR A O 1
ATOM 732 N N . LYS A 1 90 ? -4.192 9.366 -3.931 1.00 89.19 90 LYS A N 1
ATOM 733 C CA . LYS A 1 90 ? -5.441 8.855 -4.513 1.00 89.19 90 LYS A CA 1
ATOM 734 C C . LYS A 1 90 ? -5.637 7.372 -4.197 1.00 89.19 90 LYS A C 1
ATOM 736 O O . LYS A 1 90 ? -6.711 7.002 -3.730 1.00 89.19 90 LYS A O 1
ATOM 741 N N . THR A 1 91 ? -4.617 6.539 -4.387 1.00 88.94 91 THR A N 1
ATOM 742 C CA . THR A 1 91 ? -4.696 5.089 -4.149 1.00 88.94 91 THR A CA 1
ATOM 743 C C . THR A 1 91 ? -4.877 4.763 -2.673 1.00 88.94 91 THR A C 1
ATOM 745 O O . THR A 1 91 ? -5.767 4.001 -2.308 1.00 88.94 91 THR A O 1
ATOM 748 N N . THR A 1 92 ? -4.086 5.373 -1.789 1.00 91.31 92 THR A N 1
ATOM 749 C CA . THR A 1 92 ? -4.228 5.128 -0.345 1.00 91.31 92 THR A CA 1
ATOM 750 C C . THR A 1 92 ? -5.518 5.730 0.214 1.00 91.31 92 THR A C 1
ATOM 752 O O . THR A 1 92 ? -6.207 5.097 1.012 1.00 91.31 92 THR A O 1
ATOM 755 N N . GLY A 1 93 ? -5.885 6.928 -0.244 1.00 93.00 93 GLY A N 1
ATOM 756 C CA . GLY A 1 93 ? -7.078 7.643 0.192 1.00 93.00 93 GLY A CA 1
ATOM 757 C C . GLY A 1 93 ? -8.363 6.939 -0.219 1.00 93.00 93 GLY A C 1
ATOM 758 O O . GLY A 1 93 ? -9.216 6.710 0.631 1.00 93.00 93 GLY A O 1
ATOM 759 N N . SER A 1 94 ? -8.495 6.546 -1.488 1.00 91.88 94 SER A N 1
ATOM 760 C CA . SER A 1 94 ? -9.691 5.855 -1.998 1.00 91.88 94 SER A CA 1
ATOM 761 C C . SER A 1 94 ? -9.962 4.540 -1.265 1.00 91.88 94 SER A C 1
ATOM 763 O O . SER A 1 94 ? -11.084 4.323 -0.806 1.00 91.88 94 SER A O 1
ATOM 765 N N . ARG A 1 95 ? -8.932 3.710 -1.053 1.00 90.44 95 ARG A N 1
ATOM 766 C CA . ARG A 1 95 ? -9.048 2.452 -0.297 1.00 90.44 95 ARG A CA 1
ATOM 767 C C . ARG A 1 95 ? -9.488 2.675 1.146 1.00 90.44 95 ARG A C 1
ATOM 769 O O . ARG A 1 95 ? -10.343 1.948 1.646 1.00 90.44 95 ARG A O 1
ATOM 776 N N . LEU A 1 96 ? -8.954 3.699 1.812 1.00 93.44 96 LEU A N 1
ATOM 777 C CA . LEU A 1 96 ? -9.339 4.029 3.186 1.00 93.44 96 LEU A CA 1
ATOM 778 C C . LEU A 1 96 ? -10.739 4.642 3.276 1.00 93.44 96 LEU A C 1
ATOM 780 O O . LEU A 1 96 ? -11.478 4.307 4.198 1.00 93.44 96 LEU A O 1
ATOM 784 N N . VAL A 1 97 ? -11.134 5.483 2.316 1.00 93.81 97 VAL A N 1
ATOM 785 C CA . VAL A 1 97 ? -12.513 5.983 2.208 1.00 93.81 97 VAL A CA 1
ATOM 786 C C . VAL A 1 97 ? -13.479 4.814 2.052 1.00 93.81 97 VAL A C 1
ATOM 788 O O . VAL A 1 97 ? -14.461 4.749 2.786 1.00 93.81 97 VAL A O 1
ATOM 791 N N . MET A 1 98 ? -13.183 3.869 1.155 1.00 91.12 98 MET A N 1
ATOM 792 C CA . MET A 1 98 ? -13.996 2.669 0.964 1.00 91.12 98 MET A CA 1
ATOM 793 C C . MET A 1 98 ? -14.080 1.840 2.252 1.00 91.12 98 MET A C 1
ATOM 795 O O . MET A 1 98 ? -15.178 1.506 2.694 1.00 91.12 98 MET A O 1
ATOM 799 N N . ALA A 1 99 ? -12.942 1.549 2.889 1.00 89.81 99 ALA A N 1
ATOM 800 C CA . ALA A 1 99 ? -12.902 0.761 4.117 1.00 89.81 99 ALA A CA 1
ATOM 801 C C . ALA A 1 99 ? -13.715 1.413 5.244 1.00 89.81 99 ALA A C 1
ATOM 803 O O . ALA A 1 99 ? -14.519 0.743 5.892 1.00 89.81 99 ALA A O 1
ATOM 804 N N . ILE A 1 100 ? -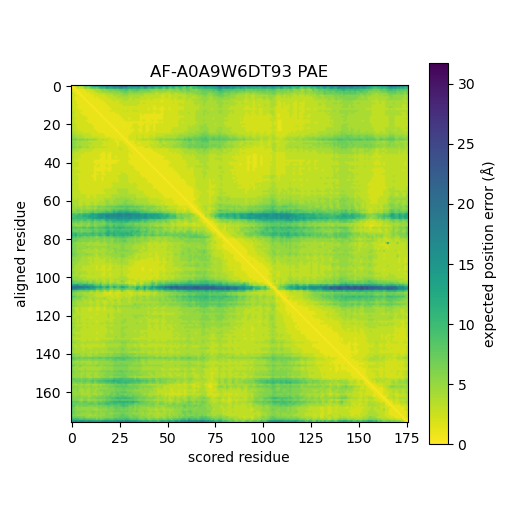13.558 2.722 5.452 1.00 91.25 100 ILE A N 1
ATOM 805 C CA . ILE A 1 100 ? -14.308 3.464 6.470 1.00 91.25 100 ILE A CA 1
ATOM 806 C C . ILE A 1 100 ? -15.791 3.482 6.122 1.00 91.25 100 ILE A C 1
ATOM 808 O O . ILE A 1 100 ? -16.604 3.152 6.975 1.00 91.25 100 ILE A O 1
ATOM 812 N N . TYR A 1 101 ? -16.159 3.788 4.879 1.00 91.31 101 TYR A N 1
ATOM 813 C CA . TYR A 1 101 ? -17.559 3.806 4.455 1.00 91.31 101 TYR A CA 1
ATOM 814 C C . TYR A 1 101 ? -18.276 2.476 4.745 1.00 91.31 101 TYR A C 1
ATOM 816 O O . TYR A 1 101 ? -19.404 2.479 5.233 1.00 91.31 101 TYR A O 1
ATOM 824 N N . LEU A 1 102 ? -17.603 1.345 4.510 1.00 88.62 102 LEU A N 1
ATOM 825 C CA . LEU A 1 102 ? -18.166 0.010 4.727 1.00 88.62 102 LEU A CA 1
ATOM 826 C C . LEU A 1 102 ? -18.168 -0.441 6.200 1.00 88.62 102 LEU A C 1
ATOM 828 O O . LEU A 1 102 ? -18.981 -1.289 6.570 1.00 88.62 102 LEU A O 1
ATOM 832 N N . SER A 1 103 ? -17.279 0.094 7.046 1.00 87.56 103 SER A N 1
ATOM 833 C CA . SER A 1 103 ? -17.072 -0.404 8.421 1.00 87.56 103 SER A CA 1
ATOM 834 C C . SER A 1 103 ? -17.500 0.553 9.537 1.00 87.56 103 SER A C 1
ATOM 836 O O . SER A 1 103 ? -17.769 0.091 10.646 1.00 87.56 103 SER A O 1
ATOM 838 N N . TYR A 1 104 ? -17.622 1.856 9.258 1.00 85.62 104 TYR A N 1
ATOM 839 C CA . TYR A 1 104 ? -17.701 2.921 10.268 1.00 85.62 104 TYR A CA 1
ATOM 840 C C . TYR A 1 104 ? -18.788 2.713 11.330 1.00 85.62 104 TYR A C 1
ATOM 842 O O . TYR A 1 104 ? -18.530 2.878 12.519 1.00 85.62 104 TYR A O 1
ATOM 850 N N . TYR A 1 105 ? -20.001 2.344 10.915 1.00 77.00 105 TYR A N 1
ATOM 851 C CA . TYR A 1 105 ? -21.139 2.195 11.831 1.00 77.00 105 TYR A CA 1
ATOM 852 C C . TYR A 1 105 ? -21.222 0.828 12.507 1.00 77.00 105 TYR A C 1
ATOM 854 O O . TYR A 1 105 ? -22.002 0.660 13.439 1.00 77.00 105 TYR A O 1
ATOM 862 N N . ASN A 1 106 ? -20.456 -0.152 12.032 1.00 68.12 106 ASN A N 1
ATOM 863 C CA . ASN A 1 106 ? -20.690 -1.548 12.378 1.00 68.12 106 ASN A CA 1
ATOM 864 C C . ASN A 1 106 ? -19.646 -2.114 13.340 1.00 68.12 106 ASN A C 1
ATOM 866 O O . ASN A 1 106 ? -19.917 -3.144 13.953 1.00 68.12 106 ASN A O 1
ATOM 870 N N . GLN A 1 107 ? -18.448 -1.521 13.434 1.00 76.56 107 GLN A N 1
ATOM 871 C CA . GLN A 1 107 ? -17.332 -2.157 14.139 1.00 76.56 107 GLN A CA 1
ATOM 872 C C . GLN A 1 107 ? -16.377 -1.145 14.782 1.00 76.56 107 GLN A C 1
ATOM 874 O O . GLN A 1 107 ? -15.707 -0.366 14.107 1.00 76.56 107 GLN A O 1
ATOM 879 N N . GLU A 1 108 ? -16.259 -1.220 16.107 1.00 87.88 108 GLU A N 1
ATOM 880 C CA . GLU A 1 108 ? -15.099 -0.706 16.837 1.00 87.88 108 GLU A CA 1
ATOM 881 C C . GLU A 1 108 ? -13.925 -1.692 16.707 1.00 87.88 108 GLU A C 1
ATOM 883 O O . GLU A 1 108 ? -14.163 -2.894 16.543 1.00 87.88 108 GLU A O 1
ATOM 888 N N . PRO A 1 109 ? -12.658 -1.250 16.824 1.00 90.06 109 PRO A N 1
ATOM 889 C CA . PRO A 1 109 ? -11.520 -2.143 16.627 1.00 90.06 109 PRO A CA 1
ATOM 890 C C . PRO A 1 109 ? -11.529 -3.405 17.502 1.00 90.06 109 PRO A C 1
ATOM 892 O O . PRO A 1 109 ? -11.266 -4.497 17.004 1.00 90.06 109 PRO A O 1
ATOM 895 N N . MET A 1 110 ? -11.868 -3.299 18.788 1.00 90.75 110 MET A N 1
ATOM 896 C CA . MET A 1 110 ? -11.960 -4.464 19.679 1.00 90.75 110 MET A CA 1
ATOM 897 C C . MET A 1 110 ? -13.173 -5.348 19.400 1.00 90.75 110 MET A C 1
ATOM 899 O O . MET A 1 110 ? -13.114 -6.542 19.682 1.00 90.75 110 MET A O 1
ATOM 903 N N . ALA A 1 111 ? -14.240 -4.788 18.830 1.00 89.12 111 ALA A N 1
ATOM 904 C CA . ALA A 1 111 ? -15.445 -5.525 18.466 1.00 89.12 111 ALA A CA 1
ATOM 905 C C . ALA A 1 111 ? -15.301 -6.296 17.140 1.00 89.12 111 ALA A C 1
ATOM 907 O O . ALA A 1 111 ? -16.202 -7.049 16.768 1.00 89.12 111 ALA A O 1
ATOM 908 N N . MET A 1 112 ? -14.182 -6.129 16.420 1.00 87.75 112 MET A N 1
ATOM 909 C CA . MET A 1 112 ? -13.898 -6.900 15.212 1.00 87.75 112 MET A CA 1
ATOM 910 C C . MET A 1 112 ? -13.897 -8.405 15.494 1.00 87.75 112 MET A C 1
ATOM 912 O O . MET A 1 112 ? -13.458 -8.880 16.542 1.00 87.75 112 MET A O 1
ATOM 916 N N . ASN A 1 113 ? -14.340 -9.186 14.511 1.00 89.50 113 ASN A N 1
ATOM 917 C CA . ASN A 1 113 ? -14.295 -10.636 14.607 1.00 89.50 113 ASN A CA 1
ATOM 918 C C . ASN A 1 113 ? -12.871 -11.156 14.342 1.00 89.50 113 ASN A C 1
ATOM 920 O O . ASN A 1 113 ? -12.537 -11.577 13.234 1.00 89.50 113 ASN A O 1
ATOM 924 N N . TRP A 1 114 ? -12.031 -11.128 15.377 1.00 89.62 114 TRP A N 1
ATOM 925 C CA . TRP A 1 114 ? -10.618 -11.515 15.313 1.00 89.62 114 TRP A CA 1
ATOM 926 C C . TRP A 1 114 ? -10.384 -12.953 14.841 1.00 89.62 114 TRP A C 1
ATOM 928 O O . TRP A 1 114 ? -9.350 -13.233 14.242 1.00 89.62 114 TRP A O 1
ATOM 938 N N . THR A 1 115 ? -11.340 -13.861 15.058 1.00 92.38 115 THR A N 1
ATOM 939 C CA . THR A 1 115 ? -11.252 -15.247 14.572 1.00 92.38 115 THR A CA 1
ATOM 940 C C . THR A 1 115 ? -11.408 -15.325 13.055 1.00 92.38 115 THR A C 1
ATOM 942 O O . THR A 1 115 ? -10.729 -16.116 12.404 1.00 92.38 115 THR A O 1
ATOM 945 N N . TRP A 1 116 ? -12.275 -14.490 12.480 1.00 91.62 116 TRP A N 1
ATOM 946 C CA . TRP A 1 116 ? -12.519 -14.443 11.037 1.00 91.62 116 TRP A CA 1
ATOM 947 C C . TRP A 1 116 ? -11.571 -13.499 10.292 1.00 91.62 116 TRP A C 1
ATOM 949 O O . TRP A 1 116 ? -11.388 -13.651 9.084 1.00 91.62 116 TRP A O 1
ATOM 959 N N . LEU A 1 117 ? -10.938 -12.556 10.992 1.00 89.12 117 LEU A N 1
ATOM 960 C CA . LEU A 1 117 ? -10.067 -11.546 10.397 1.00 89.12 117 LEU A CA 1
ATOM 961 C C . LEU A 1 117 ? -8.938 -12.134 9.519 1.00 89.12 117 LEU A C 1
ATOM 963 O O . LEU A 1 117 ? -8.771 -11.639 8.403 1.00 89.12 117 LEU A O 1
ATOM 967 N N . PRO A 1 118 ? -8.205 -13.200 9.916 1.00 91.38 118 PRO A N 1
ATOM 968 C CA . PRO A 1 118 ? -7.186 -13.796 9.049 1.00 91.38 118 PRO A CA 1
ATOM 969 C C . PRO A 1 118 ? -7.757 -14.322 7.729 1.00 91.38 118 PRO A C 1
ATOM 971 O O . PRO A 1 118 ? -7.142 -14.142 6.679 1.00 91.38 118 PRO A O 1
ATOM 974 N N . LEU A 1 119 ? -8.949 -14.929 7.768 1.00 93.50 119 LEU A N 1
ATOM 975 C CA . LEU A 1 119 ? -9.625 -15.403 6.563 1.00 93.50 119 LEU A CA 1
ATOM 976 C C . LEU A 1 119 ? -10.066 -14.228 5.685 1.00 93.50 119 LEU A C 1
ATOM 978 O O . LEU A 1 119 ? -9.866 -14.276 4.477 1.00 93.50 119 LEU A O 1
ATOM 982 N N . MET A 1 120 ? -10.623 -13.168 6.279 1.00 91.56 120 MET A N 1
ATOM 983 C CA . MET A 1 120 ? -11.045 -11.972 5.542 1.00 91.56 120 MET A CA 1
ATOM 984 C C . MET A 1 120 ? -9.866 -11.291 4.839 1.00 91.56 120 MET A C 1
ATOM 986 O O . MET A 1 120 ? -9.963 -10.996 3.651 1.00 91.56 120 MET A O 1
ATOM 990 N N . ILE A 1 121 ? -8.738 -11.097 5.534 1.00 90.00 121 ILE A N 1
ATOM 991 C CA . ILE A 1 121 ? -7.522 -10.513 4.946 1.00 90.00 121 ILE A CA 1
ATOM 992 C C . ILE A 1 121 ? -6.967 -11.425 3.841 1.00 90.00 121 ILE A C 1
ATOM 994 O O . ILE A 1 121 ? -6.581 -10.934 2.781 1.00 90.00 121 ILE A O 1
ATOM 998 N N . GLY A 1 122 ? -6.960 -12.745 4.055 1.00 92.06 122 GLY A N 1
ATOM 999 C CA . GLY A 1 122 ? -6.506 -13.713 3.054 1.00 92.06 122 GLY A CA 1
ATOM 1000 C C . GLY A 1 122 ? -7.371 -13.722 1.790 1.00 92.06 122 GLY A C 1
ATOM 1001 O O . GLY A 1 122 ? -6.843 -13.644 0.683 1.00 92.06 122 GLY A O 1
ATOM 1002 N N . LEU A 1 123 ? -8.699 -13.760 1.941 1.00 94.62 123 LEU A N 1
ATOM 1003 C CA . LEU A 1 123 ? -9.641 -13.701 0.818 1.00 94.62 123 LEU A CA 1
ATOM 1004 C C . LEU A 1 123 ? -9.556 -12.367 0.078 1.00 94.62 123 LEU A C 1
ATOM 1006 O O . LEU A 1 123 ? -9.562 -12.361 -1.149 1.00 94.62 123 LEU A O 1
ATOM 1010 N N . TYR A 1 124 ? -9.431 -11.255 0.806 1.00 91.12 124 TYR A N 1
ATOM 1011 C CA . TYR A 1 124 ? -9.213 -9.946 0.198 1.00 91.12 124 TYR A CA 1
ATOM 1012 C C . TYR A 1 124 ? -7.936 -9.932 -0.650 1.00 91.12 124 TYR A C 1
ATOM 1014 O O . TYR A 1 124 ? -7.977 -9.478 -1.787 1.00 91.12 124 TYR A O 1
ATOM 1022 N N . GLY A 1 125 ? -6.836 -10.504 -0.147 1.00 91.75 125 GLY A N 1
ATOM 1023 C CA . GLY A 1 125 ? -5.598 -10.665 -0.914 1.00 91.75 125 GLY A CA 1
ATOM 1024 C C . GLY A 1 125 ? -5.796 -11.461 -2.208 1.00 91.75 125 GLY A C 1
ATOM 1025 O O . GLY A 1 125 ? -5.357 -11.019 -3.260 1.00 91.75 125 GLY A O 1
ATOM 1026 N N . ILE A 1 126 ? -6.528 -12.580 -2.161 1.00 95.38 126 ILE A N 1
ATOM 1027 C CA . ILE A 1 126 ? -6.831 -13.391 -3.356 1.00 95.38 126 ILE A CA 1
ATOM 1028 C C . ILE A 1 126 ? -7.657 -12.601 -4.379 1.00 95.38 126 ILE A C 1
ATOM 1030 O O . ILE A 1 126 ? -7.373 -12.657 -5.574 1.00 95.38 126 ILE A O 1
ATOM 1034 N N . VAL A 1 127 ? -8.685 -11.877 -3.927 1.00 94.19 127 VAL A N 1
ATOM 1035 C CA . VAL A 1 127 ? -9.530 -11.051 -4.805 1.00 94.19 127 VAL A CA 1
ATOM 1036 C C . VAL A 1 127 ? -8.706 -9.943 -5.454 1.00 94.19 127 VAL A C 1
ATOM 1038 O O . VAL A 1 127 ? -8.826 -9.718 -6.658 1.00 94.19 127 VAL A O 1
ATOM 1041 N N . LEU A 1 128 ? -7.848 -9.289 -4.670 1.00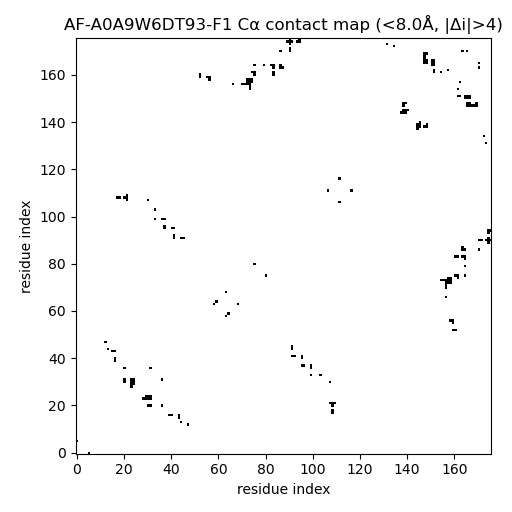 91.88 128 LEU A N 1
ATOM 1042 C CA . LEU A 1 128 ? -6.966 -8.234 -5.144 1.00 91.88 128 LEU A CA 1
ATOM 1043 C C . LEU A 1 128 ? -5.980 -8.778 -6.186 1.00 91.88 128 LEU A C 1
ATOM 1045 O O . LEU A 1 128 ? -5.916 -8.249 -7.292 1.00 91.88 128 LEU A O 1
ATOM 1049 N N . ASP A 1 129 ? -5.286 -9.877 -5.889 1.00 94.62 129 ASP A N 1
ATOM 1050 C CA . ASP A 1 129 ? -4.344 -10.516 -6.815 1.00 94.62 129 ASP A CA 1
ATOM 1051 C C . ASP A 1 129 ? -5.031 -10.948 -8.116 1.00 94.62 129 ASP A C 1
ATOM 1053 O O . ASP A 1 129 ? -4.495 -10.737 -9.205 1.00 94.62 129 ASP A O 1
ATOM 1057 N N . PHE A 1 130 ? -6.238 -11.514 -8.022 1.00 95.88 130 PHE A N 1
ATOM 1058 C CA . PHE A 1 130 ? -7.028 -11.890 -9.192 1.00 95.88 130 PHE A CA 1
ATOM 1059 C C . PHE A 1 130 ? -7.351 -10.675 -10.069 1.00 95.88 130 PHE A C 1
ATOM 1061 O O . PHE A 1 130 ? -7.165 -10.733 -11.288 1.00 95.88 130 PHE A O 1
ATOM 1068 N N . TRP A 1 131 ? -7.815 -9.580 -9.460 1.00 94.00 131 TRP A N 1
ATOM 1069 C CA . TRP A 1 131 ? -8.098 -8.330 -10.162 1.00 94.00 131 TRP A CA 1
ATOM 1070 C C . TRP A 1 131 ? -6.848 -7.781 -10.850 1.00 94.00 131 TRP A C 1
ATOM 1072 O O . TRP A 1 131 ? -6.859 -7.614 -12.072 1.00 94.00 131 TRP A O 1
ATOM 1082 N N . PHE A 1 132 ? -5.766 -7.577 -10.090 1.00 93.00 132 PHE A N 1
ATOM 1083 C CA . PHE A 1 132 ? -4.508 -7.039 -10.607 1.00 93.00 132 PHE A CA 1
ATOM 1084 C C . PHE A 1 132 ? -3.970 -7.892 -11.752 1.00 93.00 132 PHE A C 1
ATOM 1086 O O . PHE A 1 132 ? -3.623 -7.343 -12.793 1.00 93.00 132 PHE A O 1
ATOM 1093 N N . TYR A 1 133 ? -3.969 -9.221 -11.613 1.00 95.62 133 TYR A N 1
ATOM 1094 C CA . TYR A 1 133 ? -3.497 -10.126 -12.658 1.00 95.62 133 TYR A CA 1
ATOM 1095 C C . TYR A 1 133 ? -4.262 -9.949 -13.974 1.00 95.62 133 TYR A C 1
ATOM 1097 O O . TYR A 1 133 ? -3.651 -9.753 -15.026 1.00 95.62 133 TYR A O 1
ATOM 1105 N N . TRP A 1 134 ? -5.594 -10.028 -13.936 1.00 96.25 134 TRP A N 1
ATOM 1106 C CA . TRP A 1 134 ? -6.399 -9.997 -15.157 1.00 96.25 134 TRP A CA 1
ATOM 1107 C C . TRP A 1 134 ? -6.351 -8.646 -15.843 1.00 96.25 134 TRP A C 1
ATOM 1109 O O . TRP A 1 134 ? -6.156 -8.577 -17.056 1.00 96.25 134 TRP A O 1
ATOM 1119 N N . TYR A 1 135 ? -6.505 -7.577 -15.073 1.00 94.69 135 TYR A N 1
ATOM 1120 C CA . TYR A 1 135 ? -6.447 -6.226 -15.599 1.00 94.69 135 TYR A CA 1
ATOM 1121 C C . TYR A 1 135 ? -5.065 -5.921 -16.207 1.00 94.69 135 TYR A C 1
ATOM 1123 O O . TYR A 1 135 ? -4.979 -5.468 -17.353 1.00 94.69 135 TYR A O 1
ATOM 1131 N N . HIS A 1 136 ? -3.984 -6.256 -15.495 1.00 94.88 136 HIS A N 1
ATOM 1132 C CA . HIS A 1 136 ? -2.615 -6.052 -15.967 1.00 94.88 136 HIS A CA 1
ATOM 1133 C C . HIS A 1 136 ? -2.336 -6.870 -17.235 1.00 94.88 136 HIS A C 1
ATOM 1135 O O . HIS A 1 136 ? -1.808 -6.346 -18.217 1.00 94.88 136 HIS A O 1
ATOM 1141 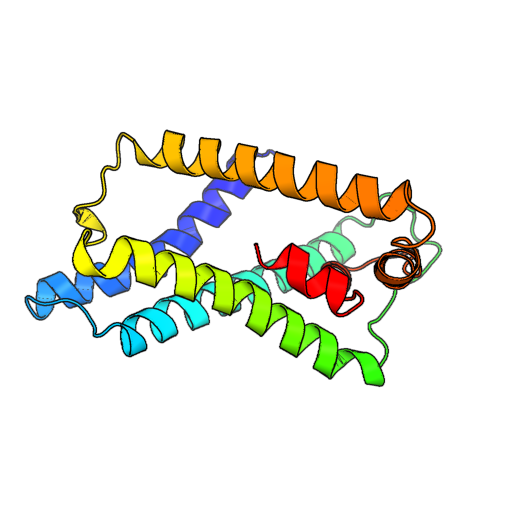N N . ARG A 1 137 ? -2.776 -8.132 -17.273 1.00 96.62 137 ARG A N 1
ATOM 1142 C CA . ARG A 1 137 ? -2.667 -8.983 -18.463 1.00 96.62 137 ARG A CA 1
ATOM 1143 C C . ARG A 1 137 ? -3.426 -8.409 -19.658 1.00 96.62 137 ARG A C 1
ATOM 1145 O O . ARG A 1 137 ? -2.882 -8.359 -20.755 1.00 96.62 137 ARG A O 1
ATOM 1152 N N . ILE A 1 138 ? -4.655 -7.940 -19.459 1.00 96.69 138 ILE A N 1
ATOM 1153 C CA . ILE A 1 138 ? -5.459 -7.327 -20.524 1.00 96.69 138 ILE A CA 1
ATOM 1154 C C . ILE A 1 138 ? -4.759 -6.081 -21.092 1.00 96.69 138 ILE A C 1
ATOM 1156 O O . ILE A 1 138 ? -4.769 -5.876 -22.306 1.00 96.69 138 ILE A O 1
ATOM 1160 N N . MET A 1 139 ? -4.105 -5.277 -20.248 1.00 95.50 139 MET A N 1
ATOM 1161 C CA . MET A 1 139 ? -3.310 -4.129 -20.699 1.00 95.50 139 MET A CA 1
ATOM 1162 C C . MET A 1 139 ? -2.092 -4.507 -21.548 1.00 95.50 139 MET A C 1
ATOM 1164 O O . MET A 1 139 ? -1.674 -3.718 -22.397 1.00 95.50 139 MET A O 1
ATOM 1168 N N . HIS A 1 140 ? -1.532 -5.695 -21.335 1.00 96.38 140 HIS A N 1
ATOM 1169 C CA . HIS A 1 140 ? -0.460 -6.244 -22.159 1.00 96.38 140 HIS A CA 1
ATOM 1170 C C . HIS A 1 140 ? -0.968 -6.862 -23.466 1.00 96.38 140 HIS A C 1
ATOM 1172 O O . HIS A 1 140 ? -0.371 -6.638 -24.518 1.00 96.38 140 HIS A O 1
ATOM 1178 N N . ASP A 1 141 ? -2.066 -7.616 -23.404 1.00 97.44 141 ASP A N 1
ATOM 1179 C CA . ASP A 1 141 ? -2.541 -8.446 -24.515 1.00 97.44 141 ASP A CA 1
ATOM 1180 C C . ASP A 1 141 ? -3.393 -7.647 -25.528 1.00 97.44 141 ASP A C 1
ATOM 1182 O O . ASP A 1 141 ? -3.416 -7.965 -26.718 1.00 97.44 141 ASP A O 1
ATOM 1186 N N . VAL A 1 142 ? -4.081 -6.580 -25.096 1.00 97.31 142 VAL A N 1
ATOM 1187 C CA . VAL A 1 142 ? -4.942 -5.755 -25.963 1.00 97.31 142 VAL A CA 1
ATOM 1188 C C . VAL A 1 142 ? -4.202 -4.499 -26.427 1.00 97.31 142 VAL A C 1
ATOM 1190 O O . VAL A 1 142 ? -4.000 -3.555 -25.662 1.00 97.31 142 VAL A O 1
ATOM 1193 N N . SER A 1 143 ? -3.880 -4.417 -27.724 1.00 96.25 143 SER A N 1
ATOM 1194 C CA . SER A 1 143 ? -3.049 -3.337 -28.292 1.00 96.25 143 SER A CA 1
ATOM 1195 C C . SER A 1 143 ? -3.575 -1.918 -28.033 1.00 96.25 143 SER A C 1
ATOM 1197 O O . SER A 1 143 ? -2.787 -0.988 -27.877 1.00 96.25 143 SER A O 1
ATOM 1199 N N . PHE A 1 144 ? -4.899 -1.730 -27.963 1.00 96.19 144 PHE A N 1
ATOM 1200 C CA . PHE A 1 144 ? -5.497 -0.430 -27.631 1.00 96.19 144 PHE A CA 1
ATOM 1201 C C . PHE A 1 144 ? -5.194 0.011 -26.192 1.00 96.19 144 PHE A C 1
ATOM 1203 O O . PHE A 1 144 ? -5.045 1.209 -25.944 1.00 96.19 144 PHE A O 1
ATOM 1210 N N . LEU A 1 145 ? -5.104 -0.938 -25.259 1.00 95.50 145 LEU A N 1
ATOM 1211 C CA . LEU A 1 145 ? -4.893 -0.677 -23.836 1.00 95.50 145 LEU A CA 1
ATOM 1212 C C . LEU A 1 145 ? -3.411 -0.528 -23.483 1.00 95.50 145 LEU A C 1
ATOM 1214 O O . LEU A 1 145 ? -3.091 0.211 -22.557 1.00 95.50 145 LEU A O 1
ATOM 1218 N N . TRP A 1 146 ? -2.504 -1.101 -24.282 1.00 95.19 146 TRP A N 1
ATOM 1219 C CA . TRP A 1 146 ? -1.053 -0.964 -24.096 1.00 95.19 146 TRP A CA 1
ATOM 1220 C C . TRP A 1 146 ? -0.585 0.489 -23.947 1.00 95.19 146 TRP A C 1
ATOM 1222 O O . TRP A 1 146 ? 0.326 0.785 -23.174 1.00 95.19 146 TRP A O 1
ATOM 1232 N N . LYS A 1 147 ? -1.221 1.436 -24.648 1.00 93.94 147 LYS A N 1
ATOM 1233 C CA . LYS A 1 147 ? -0.854 2.860 -24.574 1.00 93.94 147 LYS A CA 1
ATOM 1234 C C . LYS A 1 147 ? -0.984 3.463 -23.167 1.00 93.94 147 LY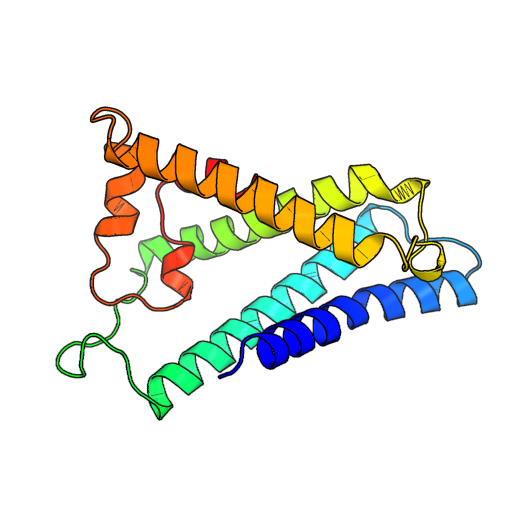S A C 1
ATOM 1236 O O . LYS A 1 147 ? -0.340 4.477 -22.928 1.00 93.94 147 LYS A O 1
ATOM 1241 N N . TYR A 1 148 ? -1.784 2.844 -22.295 1.00 92.88 148 TYR A N 1
ATOM 1242 C CA . TYR A 1 148 ? -1.999 3.222 -20.894 1.00 92.88 148 TYR A CA 1
ATOM 1243 C C . TYR A 1 148 ? -1.084 2.479 -19.913 1.00 92.88 148 TYR A C 1
ATOM 1245 O O . TYR A 1 148 ? -1.099 2.761 -18.722 1.00 92.88 148 TYR A O 1
ATOM 1253 N N . HIS A 1 149 ? -0.309 1.515 -20.407 1.00 93.75 149 HIS A N 1
ATOM 1254 C CA . HIS A 1 149 ? 0.576 0.687 -19.594 1.00 93.75 149 HIS A CA 1
ATOM 1255 C C . HIS A 1 149 ? 2.053 0.851 -19.964 1.00 93.75 149 HIS A C 1
ATOM 1257 O O . HIS A 1 149 ? 2.950 0.658 -19.145 1.00 93.75 149 HIS A O 1
ATOM 1263 N N . ARG A 1 150 ? 2.332 1.273 -21.202 1.00 92.12 150 ARG A N 1
ATOM 1264 C CA . ARG A 1 150 ? 3.692 1.440 -21.724 1.00 92.12 150 ARG A CA 1
ATOM 1265 C C . ARG A 1 150 ? 4.575 2.339 -20.858 1.00 92.12 150 ARG A C 1
ATOM 1267 O O . ARG A 1 150 ? 5.764 2.061 -20.783 1.00 92.12 150 ARG A O 1
ATOM 1274 N N . THR A 1 151 ? 4.025 3.378 -20.214 1.00 90.38 151 THR A N 1
ATOM 1275 C CA . THR A 1 151 ? 4.796 4.312 -19.371 1.00 90.38 151 THR A CA 1
ATOM 1276 C C . THR A 1 151 ? 5.424 3.591 -18.186 1.00 90.38 151 THR A C 1
ATOM 1278 O O . THR A 1 151 ? 6.598 3.807 -17.898 1.00 90.38 151 THR A O 1
ATOM 1281 N N . HIS A 1 152 ? 4.682 2.672 -17.566 1.00 89.88 152 HIS A N 1
ATOM 1282 C CA . HIS A 1 152 ? 5.185 1.824 -16.488 1.00 89.88 152 HIS A CA 1
ATOM 1283 C C . HIS A 1 152 ? 6.351 0.928 -16.959 1.00 89.88 152 HIS A C 1
ATOM 1285 O O . HIS A 1 152 ? 7.334 0.751 -16.247 1.00 89.88 152 HIS A O 1
ATOM 1291 N N . HIS A 1 153 ? 6.302 0.439 -18.204 1.00 91.75 153 HIS A N 1
ATOM 1292 C CA . HIS A 1 153 ? 7.353 -0.400 -18.812 1.00 91.75 153 HIS A CA 1
ATOM 1293 C C . HIS A 1 153 ? 8.567 0.354 -19.370 1.00 91.75 153 HIS A C 1
ATOM 1295 O O . HIS A 1 153 ? 9.521 -0.275 -19.857 1.00 91.75 153 HIS A O 1
ATOM 1301 N N . LEU A 1 154 ? 8.559 1.691 -19.331 1.00 90.25 154 LEU A N 1
ATOM 1302 C CA . LEU A 1 154 ? 9.736 2.485 -19.700 1.00 90.25 154 LEU A CA 1
ATOM 1303 C C . LEU A 1 154 ? 10.860 2.318 -18.675 1.00 90.25 154 LEU A C 1
ATOM 1305 O O . LEU A 1 154 ? 12.028 2.357 -19.054 1.00 90.25 154 LEU A O 1
ATOM 1309 N N . THR A 1 155 ? 10.510 2.073 -17.414 1.00 88.56 155 THR A N 1
ATOM 1310 C CA . THR A 1 155 ? 11.454 1.792 -16.335 1.00 88.56 155 THR A CA 1
ATOM 1311 C C . THR A 1 155 ? 12.147 0.445 -16.556 1.00 88.56 155 THR A C 1
ATOM 1313 O O . THR A 1 155 ? 11.495 -0.582 -16.741 1.00 88.56 155 THR A O 1
ATOM 1316 N N . LYS A 1 156 ? 13.481 0.442 -16.540 1.00 89.31 156 LYS A N 1
ATOM 1317 C CA . LYS A 1 156 ? 14.329 -0.756 -16.690 1.00 89.31 156 LYS A CA 1
ATOM 1318 C C . LYS A 1 156 ? 14.987 -1.160 -15.382 1.00 89.31 156 LYS A C 1
ATOM 1320 O O . LYS A 1 156 ? 15.199 -2.343 -15.137 1.00 89.31 156 LYS A O 1
ATOM 1325 N N . HIS A 1 157 ? 15.234 -0.177 -14.531 1.00 91.50 157 HIS A N 1
ATOM 1326 C CA . HIS A 1 157 ? 16.010 -0.281 -13.312 1.00 91.50 157 HIS A CA 1
ATOM 1327 C C . HIS A 1 157 ? 15.223 0.330 -12.140 1.00 91.50 157 HIS A C 1
ATOM 1329 O O . HIS A 1 157 ? 15.656 1.314 -11.538 1.00 91.50 157 HIS A O 1
ATOM 1335 N N . PRO A 1 158 ? 14.029 -0.211 -11.818 1.00 90.38 158 PRO A N 1
ATOM 1336 C CA . PRO A 1 158 ? 13.073 0.442 -10.934 1.00 90.38 158 PRO A CA 1
ATOM 1337 C C . PRO A 1 158 ? 13.588 0.592 -9.504 1.00 90.38 158 PRO A C 1
ATOM 1339 O O . PRO A 1 158 ? 14.270 -0.275 -8.955 1.00 90.38 158 PRO A O 1
ATOM 1342 N N . ASN A 1 159 ? 13.145 1.669 -8.862 1.00 89.94 159 ASN A N 1
ATOM 1343 C CA . ASN A 1 159 ? 13.100 1.789 -7.411 1.00 89.94 159 ASN A CA 1
ATOM 1344 C C . ASN A 1 159 ? 11.630 1.696 -6.934 1.00 89.94 159 ASN A C 1
ATOM 1346 O O . ASN A 1 159 ? 10.721 1.870 -7.749 1.00 89.94 159 ASN A O 1
ATOM 1350 N N . PRO A 1 160 ? 11.363 1.468 -5.633 1.00 88.00 160 PRO A N 1
ATOM 1351 C CA . PRO A 1 160 ? 10.000 1.268 -5.132 1.00 88.00 160 PRO A CA 1
ATOM 1352 C C . PRO A 1 160 ? 8.994 2.384 -5.462 1.00 88.00 160 PRO A C 1
ATOM 1354 O O . PRO A 1 160 ? 7.807 2.105 -5.588 1.00 88.00 160 PRO A O 1
ATOM 1357 N N . LEU A 1 161 ? 9.433 3.638 -5.628 1.00 87.56 161 LEU A N 1
ATOM 1358 C CA . LEU A 1 161 ? 8.537 4.757 -5.947 1.00 87.56 161 LEU A CA 1
ATOM 1359 C C . LEU A 1 161 ? 7.990 4.691 -7.378 1.00 87.56 161 LEU A C 1
ATOM 1361 O O . LEU A 1 161 ? 6.903 5.204 -7.639 1.00 87.56 161 LEU A O 1
ATOM 1365 N N . LEU A 1 162 ? 8.716 4.049 -8.297 1.00 89.94 162 LEU A N 1
ATOM 1366 C CA . LEU A 1 162 ? 8.290 3.901 -9.691 1.00 89.94 162 LEU A CA 1
ATOM 1367 C C . LEU A 1 162 ? 7.118 2.924 -9.847 1.00 89.94 162 LEU A C 1
ATOM 1369 O O . LEU A 1 162 ? 6.457 2.941 -10.880 1.00 89.94 162 LEU A O 1
ATOM 1373 N N . ALA A 1 163 ? 6.778 2.160 -8.802 1.00 85.62 163 ALA A N 1
ATOM 1374 C CA . ALA A 1 163 ? 5.539 1.386 -8.768 1.00 85.62 163 ALA A CA 1
ATOM 1375 C C . ALA A 1 163 ? 4.293 2.277 -8.928 1.00 85.62 163 ALA A C 1
ATOM 1377 O O . ALA A 1 163 ? 3.334 1.871 -9.570 1.00 85.62 163 ALA A O 1
ATOM 1378 N N . ALA A 1 164 ? 4.325 3.507 -8.401 1.00 83.69 164 ALA A N 1
ATOM 1379 C CA . ALA A 1 164 ? 3.236 4.478 -8.526 1.00 83.69 164 ALA A CA 1
ATOM 1380 C C . ALA A 1 164 ? 3.388 5.414 -9.743 1.00 83.69 164 ALA A C 1
ATOM 1382 O O . ALA A 1 164 ? 2.619 6.367 -9.890 1.00 83.69 164 ALA A O 1
ATOM 1383 N N . TYR A 1 165 ? 4.387 5.180 -10.603 1.00 87.56 165 TYR A N 1
ATOM 1384 C CA . TYR A 1 165 ? 4.623 5.957 -11.816 1.00 87.56 165 TYR A CA 1
ATOM 1385 C C . TYR A 1 165 ? 4.013 5.246 -13.029 1.00 87.56 165 TYR A C 1
ATOM 1387 O O . TYR A 1 165 ? 4.634 4.391 -13.658 1.00 87.56 165 TYR A O 1
ATOM 1395 N N . ALA A 1 166 ? 2.772 5.604 -13.350 1.00 86.00 166 ALA A N 1
ATOM 1396 C CA . ALA A 1 166 ? 1.999 5.004 -14.435 1.00 86.00 166 ALA A CA 1
ATOM 1397 C C . ALA A 1 166 ? 1.120 6.050 -15.132 1.00 86.00 166 ALA A C 1
ATOM 1399 O O . ALA A 1 166 ? 1.116 7.206 -14.720 1.00 86.00 166 ALA A O 1
ATOM 1400 N N . ASP A 1 167 ? 0.408 5.703 -16.207 1.00 87.06 167 ASP A N 1
ATOM 1401 C CA . ASP A 1 167 ? -0.590 6.597 -16.817 1.00 87.06 167 ASP A CA 1
ATOM 1402 C C . ASP A 1 167 ? -1.853 6.713 -15.952 1.00 87.06 167 ASP A C 1
ATOM 1404 O O . ASP A 1 167 ? -2.086 5.885 -15.077 1.00 87.06 167 ASP A O 1
ATOM 1408 N N . HIS A 1 168 ? -2.669 7.752 -16.168 1.00 87.00 168 HIS A N 1
ATOM 1409 C CA . HIS A 1 168 ? -3.835 8.020 -15.313 1.00 87.00 168 HIS A CA 1
ATOM 1410 C C . HIS A 1 168 ? -4.783 6.820 -15.268 1.00 87.00 168 HIS A C 1
ATOM 1412 O O . HIS A 1 168 ? -5.291 6.464 -14.205 1.00 87.00 168 HIS A O 1
ATOM 1418 N N . GLU A 1 169 ? -5.073 6.228 -16.419 1.00 90.56 169 GLU A N 1
ATOM 1419 C CA . GLU A 1 169 ? -5.950 5.074 -16.524 1.00 90.56 169 GLU A CA 1
ATOM 1420 C C . GLU A 1 169 ? -5.395 3.936 -15.679 1.00 90.56 169 GLU A C 1
ATOM 1422 O O . GLU A 1 169 ? -6.146 3.355 -14.901 1.00 90.56 169 GLU A O 1
ATOM 1427 N N . GLN A 1 170 ? -4.080 3.700 -15.741 1.00 87.62 170 GLN A N 1
ATOM 1428 C CA . GLN A 1 170 ? -3.470 2.678 -14.912 1.00 87.62 170 GLN A CA 1
ATOM 1429 C C . GLN A 1 170 ? -3.584 2.981 -13.422 1.00 87.62 170 GLN A C 1
ATOM 1431 O O . GLN A 1 170 ? -4.062 2.139 -12.668 1.00 87.62 170 GLN A O 1
ATOM 1436 N N . GLU A 1 171 ? -3.256 4.210 -13.022 1.00 86.94 171 GLU A N 1
ATOM 1437 C CA . GLU A 1 171 ? -3.413 4.647 -11.636 1.00 86.94 171 GLU A CA 1
ATOM 1438 C C . GLU A 1 171 ? -4.842 4.433 -11.130 1.00 86.94 171 GLU A C 1
ATOM 1440 O O . GLU A 1 171 ? -5.011 4.065 -9.979 1.00 86.94 171 GLU A O 1
ATOM 1445 N N . PHE A 1 172 ? -5.868 4.668 -11.958 1.00 87.44 172 PHE A N 1
ATOM 1446 C CA . PHE A 1 172 ? -7.272 4.507 -11.572 1.00 87.44 172 PHE A CA 1
ATOM 1447 C C . PHE A 1 172 ? -7.636 3.049 -11.274 1.00 87.44 172 PHE A C 1
ATOM 1449 O O . PHE A 1 172 ? -8.264 2.777 -10.253 1.00 87.44 172 PHE A O 1
ATOM 1456 N N . PHE A 1 173 ? -7.234 2.111 -12.131 1.00 87.25 173 PHE A N 1
ATOM 1457 C CA . PHE A 1 173 ? -7.497 0.688 -11.903 1.00 87.25 173 PHE A CA 1
ATOM 1458 C C . PHE A 1 173 ? -6.675 0.121 -10.733 1.00 87.25 173 PHE A C 1
ATOM 1460 O O . PHE A 1 173 ? -7.151 -0.792 -10.058 1.00 87.25 173 PHE A O 1
ATOM 1467 N N . ASP A 1 174 ? -5.512 0.713 -10.438 1.00 84.88 174 ASP A N 1
ATOM 1468 C CA . ASP A 1 174 ? -4.684 0.377 -9.272 1.00 84.88 174 ASP A CA 1
ATOM 1469 C C . ASP A 1 174 ? -5.294 0.865 -7.934 1.00 84.88 174 ASP A C 1
ATOM 1471 O O . ASP A 1 17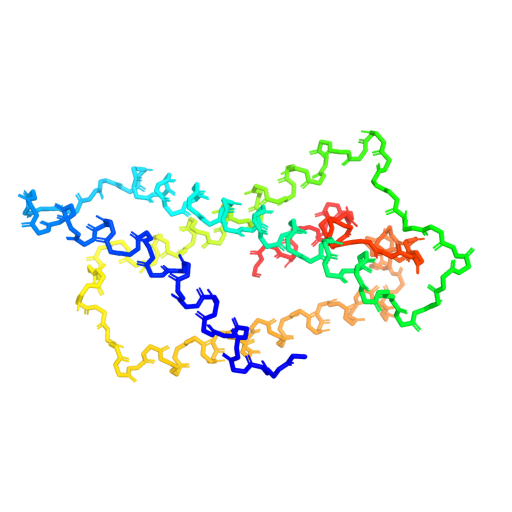4 ? -4.842 0.449 -6.863 1.00 84.88 174 ASP A O 1
ATOM 1475 N N . MET A 1 175 ? -6.302 1.755 -7.957 1.00 82.94 175 MET A N 1
ATOM 1476 C CA . MET A 1 175 ? -7.005 2.224 -6.744 1.00 82.94 175 MET A CA 1
ATOM 1477 C C . MET A 1 175 ? -7.961 1.182 -6.166 1.00 82.94 175 MET A C 1
ATOM 1479 O O . MET A 1 175 ? -8.227 1.211 -4.962 1.00 82.94 175 MET A O 1
ATOM 1483 N N . VAL A 1 176 ? -8.481 0.300 -7.020 1.00 67.62 176 VAL A N 1
ATOM 1484 C CA . VAL A 1 176 ? -9.471 -0.723 -6.660 1.00 67.62 176 VAL A CA 1
ATOM 1485 C C . VAL A 1 176 ? -8.814 -1.863 -5.879 1.00 67.62 176 VAL A C 1
ATOM 1487 O O . VAL A 1 176 ? -7.579 -2.068 -6.007 1.00 67.62 176 VAL A O 1
#

Secondary structure (DSSP, 8-state):
--HHHHHHHHHHHHHHHHHHHHHHHHHHSSPPPHHHHHHHHHHHHHHHHHHHHHHHHHHHHHH--TT-SSSPPPPPPHHHHHHHHHHHHHHHHHHHHHHHHHHTTT--GGGS-TTTHHHHHHHHHHHHHHHHHHHHHHHHH-HHHHTTTTTGGG-SS--GGGGG---HHHHHHTT-

Mean predicted aligned error: 4.44 Å

InterPro domains:
  IPR006694 Fatty acid hydroxylase [PF04116] (123-169)
  IPR050307 Sterol desaturase-related [PTHR11863] (90-170)

Solvent-accessible surface area (backbone atoms only — not comparable to full-atom values): 10135 Å² total; per-residue (Å²): 132,65,70,68,62,54,51,49,53,51,53,53,64,61,44,51,53,44,51,53,52,38,52,47,24,75,72,69,76,48,77,70,56,73,68,59,44,48,51,51,49,51,53,51,51,51,51,50,50,54,52,48,52,54,50,51,52,51,48,40,73,73,74,53,59,94,91,53,84,90,62,76,67,55,74,79,54,80,89,43,48,65,52,31,55,50,40,51,51,50,32,56,46,50,44,49,52,52,52,42,73,77,35,63,92,80,51,54,66,83,70,45,61,71,87,52,43,65,55,54,56,50,51,49,49,51,53,48,52,53,48,53,51,53,55,54,48,46,28,68,74,36,77,83,43,27,78,40,43,49,62,45,65,67,60,85,36,72,44,84,70,52,77,50,41,55,33,70,68,42,50,57,65,66,33,106